Protein AF-A0AAD3YQQ9-F1 (afdb_monomer)

Organism: Klebsiella oxytoca (NCBI:txid571)

Sequence (124 aa):
MRKALACFALLFLIAGCDESSKTIITDGADTAIKMFKSEMNEGDHPPFIYKNLAFKPDHQNSSEVLSGWVCGEGSMVRDTKTYDFKFRGHVIKTNGVSYVGDLAALLSDTEMAEYDILYNKYCK

Solvent-accessible surface area (backbone atoms only — not comparable to full-atom values): 7528 Å² total; per-residue (Å²): 142,81,82,85,78,81,82,82,73,84,84,76,78,74,90,66,81,70,76,77,70,77,61,69,55,84,59,50,53,64,51,43,49,51,52,49,53,54,59,74,61,65,69,98,67,69,70,73,49,79,38,76,72,42,63,44,71,44,94,74,39,52,57,62,27,44,30,29,34,36,24,34,34,30,33,33,64,55,97,94,43,78,45,51,28,37,36,35,27,37,31,42,36,46,96,89,45,79,49,74,41,82,69,46,78,29,52,56,93,36,69,64,46,71,66,35,65,65,48,60,73,72,58,105

Radius of gyration: 23.38 Å; Cα contacts (8 Å, |Δi|>4): 203; chains: 1; bounding box: 55×41×81 Å

Foldseek 3Di:
DDDDDPPPPPPDPDPPPVVLPQQFDPPLWVVQVVLLLVVVPPDPFAHWDFDPWTWDADPVDDRAKRWTKTWGKTWGDDPNDIFIWTWIWIFIDHSPDGDIPPTDTHGCPDPCVVPVPCCVVGVD

pLDDT: mean 85.39, std 19.5, range [37.72, 98.56]

Nearest PDB structures (foldseek):
  7xho-assembly1_P  TM=4.038E-01  e=3.277E-01  Homo sapiens
  7qoo-assembly1_P  TM=3.898E-01  e=2.342E-01  Homo sapiens
  6st2-assembly1_D  TM=4.946E-01  e=1.757E+00  synthetic construct
  6yr8-assembly1_B  TM=4.405E-01  e=3.253E+00  Homo sapiens
  7ny8-assembly2_D  TM=4.346E-01  e=6.370E+00  synthetic construct

Structure (mmCIF, N/CA/C/O backbone):
data_AF-A0AAD3YQQ9-F1
#
_entry.id   AF-A0AAD3YQQ9-F1
#
loop_
_atom_site.group_PDB
_atom_site.id
_atom_site.type_symbol
_atom_site.label_atom_id
_atom_site.label_alt_id
_atom_site.label_comp_id
_atom_site.label_asy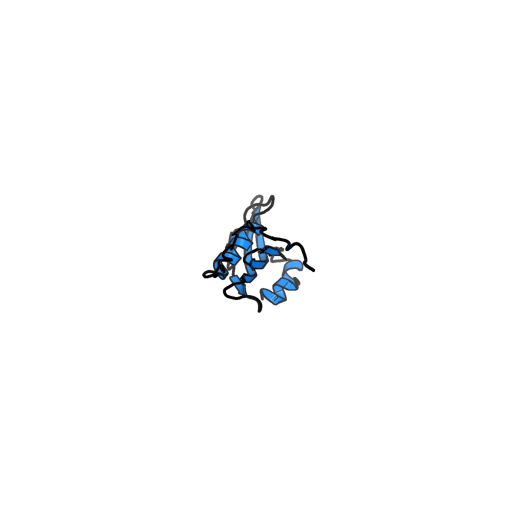m_id
_atom_site.label_entity_id
_atom_site.label_seq_id
_atom_site.pdbx_PDB_ins_code
_atom_site.Cartn_x
_atom_site.Cartn_y
_atom_site.Cartn_z
_atom_site.occupancy
_atom_site.B_iso_or_equiv
_atom_site.auth_seq_id
_atom_site.auth_comp_id
_atom_site.auth_asym_id
_atom_site.auth_atom_id
_atom_site.pdbx_PDB_model_num
ATOM 1 N N . MET A 1 1 ? 34.100 33.316 -59.239 1.00 37.72 1 MET A N 1
ATOM 2 C CA . MET A 1 1 ? 35.015 32.385 -58.527 1.00 37.72 1 MET A CA 1
ATOM 3 C C . MET A 1 1 ? 35.615 33.163 -57.359 1.00 37.72 1 MET A C 1
ATOM 5 O O . MET A 1 1 ? 36.037 34.270 -57.625 1.00 37.72 1 MET A O 1
ATOM 9 N N . ARG A 1 2 ? 35.653 32.782 -56.080 1.00 37.88 2 ARG A N 1
ATOM 10 C CA . ARG A 1 2 ? 35.318 31.582 -55.296 1.00 37.88 2 ARG A CA 1
ATOM 11 C C . ARG A 1 2 ? 34.786 32.063 -53.930 1.00 37.88 2 ARG A C 1
ATOM 13 O O . ARG A 1 2 ? 35.116 33.152 -53.479 1.00 37.88 2 ARG A O 1
ATOM 20 N N . LYS A 1 3 ? 33.940 31.229 -53.331 1.00 39.34 3 LYS A N 1
ATOM 21 C CA . LYS A 1 3 ? 33.229 31.403 -52.061 1.00 39.34 3 LYS A CA 1
ATOM 22 C C . LYS A 1 3 ? 34.214 31.540 -50.888 1.00 39.34 3 LYS A C 1
ATOM 24 O O . LYS A 1 3 ? 35.136 30.734 -50.792 1.00 39.34 3 LYS A O 1
ATOM 29 N N . ALA A 1 4 ? 33.992 32.507 -49.998 1.00 48.34 4 ALA A N 1
ATOM 30 C CA . ALA A 1 4 ? 34.611 32.514 -48.676 1.00 48.34 4 ALA A CA 1
ATOM 31 C C . ALA A 1 4 ? 33.996 31.364 -47.864 1.00 48.34 4 ALA A C 1
ATOM 33 O O . ALA A 1 4 ? 32.786 31.336 -47.634 1.00 48.34 4 ALA A O 1
ATOM 34 N N . LEU A 1 5 ? 34.818 30.370 -47.525 1.00 48.19 5 LEU A N 1
ATOM 35 C CA . LEU A 1 5 ? 34.433 29.261 -46.664 1.00 48.19 5 LEU A CA 1
ATOM 36 C C . LEU A 1 5 ? 34.132 29.793 -45.261 1.00 48.19 5 LEU A C 1
ATOM 38 O O . LEU A 1 5 ? 34.996 30.371 -44.604 1.00 48.19 5 LEU A O 1
ATOM 42 N N . ALA A 1 6 ? 32.911 29.538 -44.802 1.00 46.09 6 ALA A N 1
ATOM 43 C CA . ALA A 1 6 ? 32.557 29.562 -43.398 1.00 46.09 6 ALA A CA 1
ATOM 44 C C . ALA A 1 6 ? 33.348 28.459 -42.674 1.00 46.09 6 ALA A C 1
ATOM 46 O O . ALA A 1 6 ? 33.041 27.277 -42.816 1.00 46.09 6 ALA A O 1
ATOM 47 N N . CYS A 1 7 ? 34.362 28.840 -41.897 1.00 41.91 7 CYS A N 1
ATOM 48 C CA . CYS A 1 7 ? 34.913 27.973 -40.858 1.00 41.91 7 CYS A CA 1
ATOM 49 C C . CYS A 1 7 ? 33.977 28.038 -39.650 1.00 41.91 7 CYS A C 1
ATOM 51 O O . CYS A 1 7 ? 34.162 28.813 -38.715 1.00 41.91 7 CYS A O 1
ATOM 53 N N . PHE A 1 8 ? 32.928 27.222 -39.726 1.00 47.88 8 PHE A N 1
ATOM 54 C CA . PHE A 1 8 ? 32.142 26.783 -38.586 1.00 47.88 8 PHE A CA 1
ATOM 55 C C . PHE A 1 8 ? 33.056 25.912 -37.713 1.00 47.88 8 PHE A C 1
ATOM 57 O O . PHE A 1 8 ? 33.286 24.744 -38.011 1.00 47.88 8 PHE A O 1
ATOM 64 N N . ALA A 1 9 ? 33.614 26.487 -36.654 1.00 47.25 9 ALA A N 1
ATOM 65 C CA . ALA A 1 9 ? 34.257 25.734 -35.583 1.00 47.25 9 ALA A CA 1
ATOM 66 C C . ALA A 1 9 ? 33.624 26.162 -34.258 1.00 47.25 9 ALA A C 1
ATOM 68 O O . ALA A 1 9 ? 34.255 26.779 -33.406 1.00 47.25 9 ALA A O 1
ATOM 69 N N . LEU A 1 10 ? 32.336 25.840 -34.113 1.00 45.12 10 LEU A N 1
ATOM 70 C CA . LEU A 1 10 ? 31.640 25.832 -32.830 1.00 45.12 10 LEU A CA 1
ATOM 71 C C . LEU A 1 10 ? 32.070 24.567 -32.064 1.00 45.12 10 LEU A C 1
ATOM 73 O O . LEU A 1 10 ? 31.303 23.629 -31.868 1.00 45.12 10 LEU A O 1
ATOM 77 N N . LEU A 1 11 ? 33.348 24.509 -31.696 1.00 54.44 11 LEU A N 1
ATOM 78 C CA . LEU A 1 11 ? 33.849 23.577 -30.695 1.00 54.44 11 LEU A CA 1
ATOM 79 C C . LEU A 1 11 ? 33.505 24.181 -29.340 1.00 54.44 11 LEU A C 1
ATOM 81 O O . LEU A 1 11 ? 34.179 25.106 -28.921 1.00 54.44 11 LEU A O 1
ATOM 85 N N . PHE A 1 12 ? 32.397 23.732 -28.755 1.00 47.97 12 PHE A N 1
ATOM 86 C CA . PHE A 1 12 ? 32.154 23.508 -27.320 1.00 47.97 12 PHE A CA 1
ATOM 87 C C . PHE A 1 12 ? 30.656 23.223 -27.128 1.00 47.97 12 PHE A C 1
ATOM 89 O O . PHE A 1 12 ? 29.955 23.875 -26.359 1.00 47.97 12 PHE A O 1
ATOM 96 N N . LEU A 1 13 ? 30.145 22.213 -27.839 1.00 44.88 13 LEU A N 1
ATOM 97 C CA . LEU A 1 13 ? 28.983 21.484 -27.347 1.00 44.88 13 LEU A CA 1
ATOM 98 C C . LEU A 1 13 ? 29.515 20.509 -26.299 1.00 44.88 13 LEU A C 1
ATOM 100 O O . LEU A 1 13 ? 30.030 19.448 -26.634 1.00 44.88 13 LEU A O 1
ATOM 104 N N . ILE A 1 14 ? 29.505 20.977 -25.048 1.00 51.59 14 ILE A N 1
ATOM 105 C CA . ILE A 1 14 ? 29.117 20.203 -23.865 1.00 51.59 14 ILE A CA 1
ATOM 106 C C . ILE A 1 14 ? 29.192 18.690 -24.088 1.00 51.59 14 ILE A C 1
ATOM 108 O O . ILE A 1 14 ?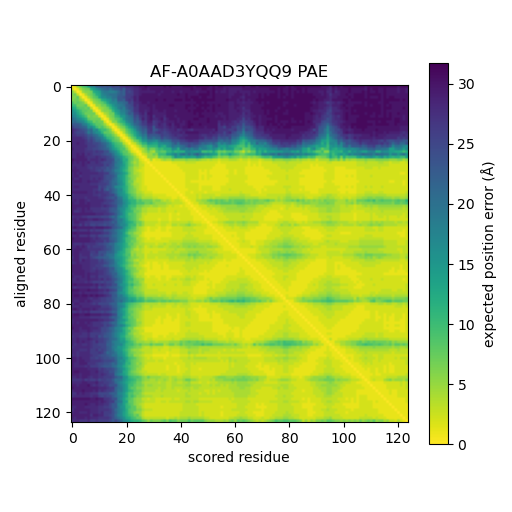 28.223 18.045 -24.481 1.00 51.59 14 ILE A O 1
ATOM 112 N N . ALA A 1 15 ? 30.363 18.132 -23.781 1.00 47.72 15 ALA A N 1
ATOM 113 C CA . ALA A 1 15 ? 30.483 16.747 -23.364 1.00 47.72 15 ALA A CA 1
ATOM 114 C C . ALA A 1 15 ? 29.739 16.601 -22.027 1.00 47.72 15 ALA A C 1
ATOM 116 O O . ALA A 1 15 ? 30.325 16.620 -20.952 1.00 47.72 15 ALA A O 1
ATOM 117 N N . GLY A 1 16 ? 28.419 16.539 -22.125 1.00 38.81 16 GLY A N 1
ATOM 118 C CA . GLY A 1 16 ? 27.538 15.921 -21.158 1.00 38.81 16 GLY A CA 1
ATOM 119 C C . GLY A 1 16 ? 26.891 14.749 -21.873 1.00 38.81 16 GLY A C 1
ATOM 120 O O . GLY A 1 16 ? 25.697 14.782 -22.150 1.00 38.81 16 GLY A O 1
ATOM 121 N N . CYS A 1 17 ? 27.689 13.737 -22.232 1.00 40.00 17 CYS A N 1
ATOM 122 C CA . CYS A 1 17 ? 27.153 12.382 -22.257 1.00 40.00 17 CYS A CA 1
ATOM 123 C C . CYS A 1 17 ? 26.774 12.100 -20.808 1.00 40.00 17 CYS A C 1
ATOM 125 O O . CYS A 1 17 ? 27.592 11.612 -20.034 1.00 40.00 17 CYS A O 1
ATOM 127 N N . ASP A 1 18 ? 25.574 12.524 -20.427 1.00 41.47 18 ASP A N 1
ATOM 128 C CA . ASP A 1 18 ? 24.928 11.994 -19.250 1.00 41.47 18 ASP A CA 1
ATOM 129 C C . ASP A 1 18 ? 24.744 10.519 -19.591 1.00 41.47 18 ASP A C 1
ATOM 131 O O . ASP A 1 18 ? 23.941 10.153 -20.457 1.00 41.47 18 ASP A O 1
ATOM 135 N N . GLU A 1 19 ? 25.617 9.675 -19.044 1.00 43.31 19 GLU A N 1
ATOM 136 C CA . GLU A 1 19 ? 25.359 8.252 -19.021 1.00 43.31 19 GLU A CA 1
ATOM 137 C C . GLU A 1 19 ? 24.038 8.118 -18.277 1.00 43.31 19 GLU A C 1
ATOM 139 O O . GLU A 1 19 ? 23.992 8.170 -17.048 1.00 43.31 19 GLU A O 1
ATOM 144 N N . SER A 1 20 ? 22.944 7.995 -19.033 1.00 47.75 20 SER A N 1
ATOM 145 C CA . SER A 1 20 ? 21.662 7.546 -18.523 1.00 47.75 20 SER A CA 1
ATOM 146 C C . SER A 1 20 ? 21.888 6.124 -18.028 1.00 47.75 20 SER A C 1
ATOM 148 O O . SER A 1 20 ? 21.619 5.147 -18.734 1.00 47.75 20 SER A O 1
ATOM 150 N N . SER A 1 21 ? 22.487 6.007 -16.846 1.00 52.00 21 SER A N 1
ATOM 151 C CA . SER A 1 21 ? 22.644 4.751 -16.154 1.00 52.00 21 SER A CA 1
ATOM 152 C C . SER A 1 21 ? 21.225 4.240 -15.978 1.00 52.00 21 SER A C 1
ATOM 154 O O . SER A 1 21 ? 20.385 4.833 -15.297 1.00 52.00 21 SER A O 1
ATOM 156 N N . LYS A 1 22 ? 20.895 3.202 -16.746 1.00 54.19 22 LYS A N 1
ATOM 157 C CA . LYS A 1 22 ? 19.615 2.525 -16.619 1.00 54.19 22 LYS A CA 1
ATOM 158 C C . LYS A 1 22 ? 19.586 1.992 -15.199 1.00 54.19 22 LYS A C 1
ATOM 160 O O . LYS A 1 22 ? 20.328 1.065 -14.878 1.00 54.19 22 LYS A O 1
ATOM 165 N N . THR A 1 23 ? 18.802 2.630 -14.336 1.00 59.56 23 THR A N 1
ATOM 166 C CA . THR A 1 23 ? 18.679 2.185 -12.955 1.00 59.56 23 THR A CA 1
ATOM 167 C C . THR A 1 23 ? 17.913 0.874 -12.997 1.00 59.56 23 THR A C 1
ATOM 169 O O . THR A 1 23 ? 16.717 0.853 -13.274 1.00 59.56 23 THR A O 1
ATOM 172 N N . ILE A 1 24 ? 18.622 -0.233 -12.787 1.00 65.44 24 ILE A N 1
ATOM 173 C CA . ILE A 1 24 ? 18.001 -1.548 -12.658 1.00 65.44 24 ILE A CA 1
ATOM 174 C C . ILE A 1 24 ? 17.342 -1.599 -11.280 1.00 65.44 24 ILE A C 1
ATOM 176 O O . ILE A 1 24 ? 18.010 -1.434 -10.259 1.00 65.44 24 ILE A O 1
ATOM 180 N N . ILE A 1 25 ? 16.032 -1.827 -11.245 1.00 72.19 25 ILE A N 1
ATOM 181 C CA . ILE A 1 25 ? 15.272 -1.940 -10.000 1.00 72.19 25 ILE A CA 1
ATOM 182 C C . ILE A 1 25 ? 15.325 -3.399 -9.543 1.00 72.19 25 ILE A C 1
ATOM 184 O O . ILE A 1 25 ? 14.541 -4.233 -9.989 1.00 72.19 25 ILE A O 1
ATOM 188 N N . THR A 1 26 ? 16.281 -3.720 -8.672 1.00 67.25 26 THR A N 1
ATOM 189 C CA . THR A 1 26 ? 16.494 -5.091 -8.179 1.00 67.25 26 THR A CA 1
ATOM 190 C C . THR A 1 26 ? 15.496 -5.500 -7.091 1.00 67.25 26 THR A C 1
ATOM 192 O O . THR A 1 26 ? 15.071 -6.650 -7.077 1.00 67.25 26 THR A O 1
ATOM 195 N N . ASP A 1 27 ? 15.036 -4.551 -6.262 1.00 81.81 27 ASP A N 1
ATOM 196 C CA . ASP A 1 27 ? 14.114 -4.792 -5.136 1.00 81.81 27 ASP A CA 1
ATOM 197 C C . ASP A 1 27 ? 12.798 -4.015 -5.309 1.00 81.81 27 ASP A C 1
ATOM 199 O O . ASP A 1 27 ? 12.445 -3.130 -4.519 1.00 81.81 27 ASP A O 1
ATOM 203 N N . GLY A 1 28 ? 12.078 -4.304 -6.399 1.00 89.00 28 GLY A N 1
ATOM 204 C CA . GLY A 1 28 ? 10.890 -3.545 -6.808 1.00 89.00 28 GLY A CA 1
ATOM 205 C C . GLY A 1 28 ? 9.787 -3.490 -5.748 1.00 89.00 28 GLY A C 1
ATOM 206 O O . GLY A 1 28 ? 9.297 -2.408 -5.434 1.00 89.00 28 GLY A O 1
ATOM 207 N N . ALA A 1 29 ? 9.446 -4.628 -5.136 1.00 94.50 29 ALA A N 1
ATOM 208 C CA . ALA A 1 29 ? 8.394 -4.697 -4.120 1.00 94.50 29 ALA A CA 1
ATOM 209 C C . ALA A 1 29 ? 8.725 -3.870 -2.865 1.00 94.50 29 ALA A C 1
ATOM 211 O O . ALA A 1 29 ? 7.913 -3.052 -2.431 1.00 94.50 29 ALA A O 1
ATOM 212 N N . ASP A 1 30 ? 9.934 -4.022 -2.321 1.00 96.50 30 ASP A N 1
ATOM 213 C CA . ASP A 1 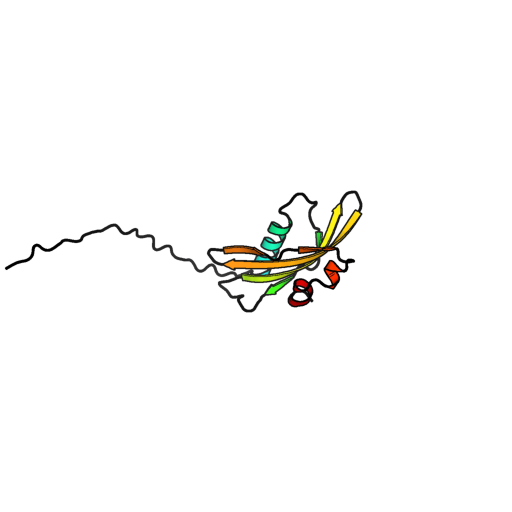30 ? 10.385 -3.265 -1.149 1.00 96.50 30 ASP A CA 1
ATOM 214 C C . ASP A 1 30 ? 10.478 -1.769 -1.442 1.00 96.50 30 ASP A C 1
ATOM 216 O O . ASP A 1 30 ? 10.103 -0.943 -0.608 1.00 96.50 30 ASP A O 1
ATOM 220 N N . THR A 1 31 ? 10.950 -1.409 -2.638 1.00 95.81 31 THR A N 1
ATOM 221 C CA . THR A 1 31 ? 10.994 -0.016 -3.090 1.00 95.81 31 THR A CA 1
ATOM 222 C C . THR A 1 31 ? 9.587 0.570 -3.176 1.00 95.81 31 THR A C 1
ATOM 224 O O . THR A 1 31 ? 9.355 1.656 -2.644 1.00 95.81 31 THR A O 1
ATOM 227 N N . ALA A 1 32 ? 8.634 -0.158 -3.765 1.00 97.62 32 ALA A N 1
ATOM 228 C CA . ALA A 1 32 ? 7.253 0.296 -3.878 1.00 97.62 32 ALA A CA 1
ATOM 229 C C . ALA A 1 32 ? 6.607 0.493 -2.505 1.00 97.62 32 ALA A C 1
ATOM 231 O O . ALA A 1 32 ? 6.019 1.538 -2.240 1.00 97.62 32 ALA A O 1
ATOM 232 N N . ILE A 1 33 ? 6.770 -0.476 -1.601 1.00 98.06 33 ILE A N 1
ATOM 233 C CA . ILE A 1 33 ? 6.221 -0.402 -0.244 1.00 98.06 33 ILE A CA 1
ATOM 234 C C . ILE A 1 33 ? 6.850 0.756 0.543 1.00 98.06 33 ILE A C 1
ATOM 236 O O . ILE A 1 33 ? 6.144 1.439 1.283 1.00 98.06 33 ILE A O 1
ATOM 240 N N . LYS A 1 34 ? 8.156 1.015 0.392 1.00 97.44 34 LYS A N 1
ATOM 241 C CA . LYS A 1 34 ? 8.820 2.168 1.027 1.00 97.44 34 LYS A CA 1
ATOM 242 C C . LYS A 1 34 ? 8.274 3.495 0.507 1.00 97.44 34 LYS A C 1
ATOM 244 O O . LYS A 1 34 ? 7.967 4.361 1.319 1.00 97.44 34 LYS A O 1
ATOM 249 N N . MET A 1 35 ? 8.120 3.636 -0.811 1.00 97.75 35 MET A N 1
ATOM 250 C CA . MET A 1 35 ? 7.532 4.835 -1.419 1.00 97.75 35 MET A CA 1
ATOM 251 C C . MET A 1 35 ? 6.101 5.055 -0.929 1.00 97.75 35 MET A C 1
ATOM 253 O O . MET A 1 35 ? 5.785 6.130 -0.436 1.00 97.75 35 MET A O 1
ATOM 257 N N . PHE A 1 36 ? 5.276 4.008 -0.967 1.00 98.31 36 PHE A N 1
ATOM 258 C CA . PHE A 1 36 ? 3.905 4.039 -0.466 1.00 98.31 36 PHE A CA 1
ATOM 259 C C . PHE A 1 36 ? 3.827 4.505 0.995 1.00 98.31 36 PHE A C 1
ATOM 261 O O . PHE A 1 36 ? 3.054 5.400 1.318 1.00 98.31 36 PHE A O 1
ATOM 268 N N . LYS A 1 37 ? 4.645 3.928 1.885 1.00 97.50 37 LYS A N 1
ATOM 269 C CA . LYS A 1 37 ? 4.672 4.316 3.304 1.00 97.50 37 LYS A CA 1
ATOM 270 C C . LYS A 1 37 ? 5.147 5.751 3.511 1.00 97.50 37 LYS A C 1
ATOM 272 O O . LYS A 1 37 ? 4.688 6.381 4.454 1.00 97.50 37 LYS A O 1
ATOM 277 N N . SER A 1 38 ? 6.086 6.225 2.690 1.00 96.88 38 SER A N 1
ATOM 278 C CA . SER A 1 38 ? 6.555 7.611 2.740 1.00 96.88 38 SER A CA 1
ATOM 279 C C . SER A 1 38 ? 5.400 8.560 2.451 1.00 96.88 38 SER A C 1
ATOM 281 O O . SER A 1 38 ? 5.100 9.389 3.299 1.00 96.88 38 SER A O 1
ATOM 283 N N . GLU A 1 39 ? 4.706 8.358 1.327 1.00 96.88 39 GLU A N 1
ATOM 284 C CA . GLU A 1 39 ? 3.577 9.198 0.911 1.00 96.88 39 GLU A CA 1
ATOM 285 C C . GLU A 1 39 ? 2.419 9.138 1.920 1.00 96.88 39 GLU A C 1
ATOM 287 O O . GLU A 1 39 ? 1.882 10.157 2.328 1.00 96.88 39 GLU A O 1
ATOM 292 N N . MET A 1 40 ? 2.071 7.941 2.406 1.00 95.44 40 MET A N 1
ATOM 293 C CA . MET A 1 40 ? 1.031 7.759 3.430 1.00 95.44 40 MET A CA 1
ATOM 294 C C . MET A 1 40 ? 1.344 8.426 4.770 1.00 95.44 40 MET A C 1
ATOM 296 O O . MET A 1 40 ? 0.450 8.515 5.601 1.00 95.44 40 MET A O 1
ATOM 300 N N . ASN A 1 41 ? 2.599 8.793 5.028 1.00 92.69 41 ASN A N 1
ATOM 301 C CA . ASN A 1 41 ? 2.994 9.512 6.235 1.00 92.69 41 ASN A CA 1
ATOM 302 C C . ASN A 1 41 ? 3.092 11.027 5.993 1.00 92.69 41 ASN A C 1
ATOM 304 O O . ASN A 1 41 ? 3.424 11.765 6.922 1.00 92.69 41 ASN A O 1
ATOM 308 N N . GLU A 1 42 ? 2.832 11.497 4.771 1.00 91.00 42 GLU A N 1
ATOM 309 C CA . GLU A 1 42 ? 2.713 12.918 4.480 1.00 91.00 42 GLU A CA 1
ATOM 310 C C . GLU A 1 42 ? 1.350 13.419 4.969 1.00 91.00 42 GLU A C 1
ATOM 312 O O . GLU A 1 42 ? 0.299 13.100 4.416 1.00 91.00 42 GLU A O 1
ATOM 317 N N . GLY A 1 43 ? 1.353 14.212 6.039 1.00 86.00 43 GLY A N 1
ATOM 318 C CA . GLY A 1 43 ? 0.140 14.814 6.581 1.00 86.00 43 GLY A CA 1
ATOM 319 C C . GLY A 1 43 ? 0.164 14.964 8.096 1.00 86.00 43 GLY A C 1
ATOM 320 O O . GLY A 1 43 ? 1.084 14.519 8.778 1.00 86.00 43 GLY A O 1
ATOM 321 N N . ASP A 1 44 ? -0.876 15.607 8.624 1.00 89.38 44 ASP A N 1
ATOM 322 C CA . ASP A 1 44 ? -1.087 15.760 10.066 1.00 89.38 44 ASP A CA 1
ATOM 323 C C . ASP A 1 44 ? -2.035 14.668 10.581 1.00 89.38 44 ASP A C 1
ATOM 325 O O . ASP A 1 44 ? -3.224 14.883 10.836 1.00 89.38 44 ASP A O 1
ATOM 329 N N . HIS A 1 45 ? -1.514 13.446 10.659 1.00 91.00 45 HIS A N 1
ATOM 330 C CA . HIS A 1 45 ? -2.196 12.315 11.276 1.00 91.00 45 HIS A CA 1
ATOM 331 C C . HIS A 1 45 ? -1.201 11.441 12.061 1.00 91.00 45 HIS A C 1
ATOM 333 O O . HIS A 1 45 ? -0.007 11.421 11.757 1.00 91.00 45 HIS A O 1
ATOM 339 N N . PRO A 1 46 ? -1.663 10.684 13.074 1.00 94.25 46 PRO A N 1
ATOM 340 C CA . PRO A 1 46 ? -0.833 9.672 13.720 1.00 94.25 46 PRO A CA 1
ATOM 341 C C . PRO A 1 46 ? -0.314 8.626 12.718 1.00 94.25 46 PRO A C 1
ATOM 343 O O . PRO A 1 46 ? -0.984 8.343 11.722 1.00 94.25 46 PRO A O 1
ATOM 346 N N . PRO A 1 47 ? 0.846 8.001 12.976 1.00 94.06 47 PRO A N 1
ATOM 347 C CA . PRO A 1 47 ? 1.412 7.016 12.064 1.00 94.06 47 PRO A CA 1
ATOM 348 C C . PRO A 1 47 ? 0.534 5.763 11.955 1.00 94.06 47 PRO A C 1
ATOM 350 O O . PRO A 1 47 ? -0.052 5.296 12.938 1.00 94.06 47 PRO A O 1
ATOM 353 N N . PHE A 1 48 ? 0.506 5.175 10.760 1.00 96.69 48 PHE A N 1
ATOM 354 C CA . PHE A 1 48 ? -0.150 3.894 10.520 1.00 96.69 48 PHE A CA 1
ATOM 355 C C . PHE A 1 48 ? 0.726 2.713 10.958 1.00 96.69 48 PHE A C 1
ATOM 357 O O . PHE A 1 48 ? 1.935 2.666 10.724 1.00 96.69 48 PHE A O 1
ATOM 364 N N . ILE A 1 49 ? 0.083 1.702 11.536 1.00 97.00 49 ILE A N 1
ATOM 365 C CA . ILE A 1 49 ? 0.647 0.385 11.823 1.00 97.00 49 ILE A CA 1
ATOM 366 C C . ILE A 1 49 ? 0.185 -0.555 10.712 1.00 97.00 49 ILE A C 1
ATOM 368 O O . ILE A 1 49 ? -0.935 -1.066 10.733 1.00 97.00 49 ILE A O 1
ATOM 372 N N . TYR A 1 50 ? 1.044 -0.758 9.720 1.00 96.88 50 TYR A N 1
ATOM 373 C CA . TYR A 1 50 ? 0.739 -1.561 8.537 1.00 96.88 50 TYR A CA 1
ATOM 374 C C . TYR A 1 50 ? 0.737 -3.070 8.821 1.00 96.88 50 TYR A C 1
ATOM 376 O O . TYR A 1 50 ? 1.598 -3.580 9.538 1.00 96.88 50 TYR A O 1
ATOM 384 N N . LYS A 1 51 ? -0.189 -3.791 8.185 1.00 94.56 51 LYS A N 1
ATOM 385 C CA . LYS A 1 51 ? -0.341 -5.250 8.203 1.00 94.56 51 LYS A CA 1
ATOM 386 C C . LYS A 1 51 ? -0.492 -5.750 6.764 1.00 94.56 51 LYS A C 1
ATOM 388 O O . LYS A 1 51 ? -1.284 -5.214 5.996 1.00 94.56 51 LYS A O 1
ATOM 393 N N . ASN A 1 52 ? 0.257 -6.787 6.396 1.00 92.69 52 ASN A N 1
ATOM 394 C CA . ASN A 1 52 ? 0.113 -7.469 5.103 1.00 92.69 52 ASN A CA 1
ATOM 395 C C . ASN A 1 52 ? 0.199 -6.547 3.866 1.00 92.69 52 ASN A C 1
ATOM 397 O O . ASN A 1 52 ? -0.495 -6.785 2.880 1.00 92.69 52 ASN A O 1
ATOM 401 N N . LEU A 1 53 ? 1.030 -5.493 3.897 1.00 96.69 53 LEU A N 1
ATOM 402 C CA . LEU A 1 53 ? 1.284 -4.709 2.685 1.00 96.69 53 LEU A CA 1
ATOM 403 C C . LEU A 1 53 ? 1.997 -5.575 1.645 1.00 96.69 53 LEU A C 1
ATOM 405 O O . LEU A 1 53 ? 3.052 -6.144 1.924 1.00 96.69 53 LEU A O 1
ATOM 409 N N . ALA A 1 54 ? 1.439 -5.622 0.444 1.00 97.25 54 ALA A N 1
ATOM 410 C CA . ALA A 1 54 ? 1.964 -6.355 -0.690 1.00 97.25 54 ALA A CA 1
ATOM 411 C C . ALA A 1 54 ? 2.001 -5.452 -1.922 1.00 97.25 54 ALA A C 1
ATOM 413 O O . ALA A 1 54 ? 1.074 -4.682 -2.174 1.00 97.25 54 ALA A O 1
ATOM 414 N N . PHE A 1 55 ? 3.070 -5.577 -2.703 1.00 97.88 55 PHE A N 1
ATOM 415 C CA . PHE A 1 55 ? 3.162 -4.964 -4.019 1.00 97.88 55 PHE A CA 1
ATOM 416 C C . PHE A 1 55 ? 2.612 -5.920 -5.080 1.00 97.88 55 PHE A C 1
ATOM 418 O O . PHE A 1 55 ? 3.021 -7.079 -5.161 1.00 97.88 55 PHE A O 1
ATOM 425 N N . LYS A 1 56 ? 1.692 -5.420 -5.899 1.00 97.06 56 LYS A N 1
ATOM 426 C CA . LYS A 1 56 ? 1.060 -6.117 -7.013 1.00 97.06 56 LYS A CA 1
ATOM 427 C C . LYS A 1 56 ? 1.454 -5.406 -8.315 1.00 97.06 56 LYS A C 1
ATOM 429 O O . LYS A 1 56 ? 0.877 -4.358 -8.618 1.00 97.06 56 LYS A O 1
ATOM 434 N N . PRO A 1 57 ? 2.452 -5.920 -9.056 1.00 96.31 57 PRO A N 1
ATOM 435 C CA . PRO A 1 57 ? 2.934 -5.273 -10.271 1.00 96.31 57 PRO A CA 1
ATOM 436 C C . PRO A 1 57 ? 1.843 -5.242 -11.345 1.00 96.31 57 PRO A C 1
ATOM 438 O O . PRO A 1 57 ? 1.078 -6.197 -11.489 1.00 96.31 57 PRO A O 1
ATOM 441 N N . ASP A 1 58 ? 1.788 -4.156 -12.112 1.00 95.12 58 ASP A N 1
ATOM 442 C CA . ASP A 1 58 ? 0.965 -4.090 -13.319 1.00 95.12 58 ASP A CA 1
ATOM 443 C C . ASP A 1 58 ? 1.759 -4.533 -14.565 1.00 95.12 58 ASP A C 1
ATOM 445 O O . ASP A 1 58 ? 2.925 -4.923 -14.489 1.00 95.12 58 ASP A O 1
ATOM 449 N N . HIS A 1 59 ? 1.121 -4.492 -15.738 1.00 93.56 59 HIS A N 1
ATOM 450 C CA . HIS A 1 59 ? 1.737 -4.917 -17.000 1.00 93.56 59 HIS A CA 1
ATOM 451 C C . HIS A 1 59 ? 2.934 -4.064 -17.448 1.00 93.56 59 HIS A C 1
ATOM 453 O O . HIS A 1 59 ? 3.695 -4.509 -18.303 1.00 93.56 59 HIS A O 1
ATOM 459 N N . GLN A 1 60 ? 3.083 -2.843 -16.929 1.00 92.00 60 GLN A N 1
ATOM 460 C CA . GLN A 1 60 ? 4.172 -1.931 -17.283 1.00 92.00 60 GLN A CA 1
ATOM 461 C C . GLN A 1 60 ? 5.405 -2.140 -16.392 1.00 92.00 60 GLN A C 1
ATOM 463 O O . GLN A 1 60 ? 6.476 -1.608 -16.691 1.00 92.00 60 GLN A O 1
ATOM 468 N N . ASN A 1 61 ? 5.278 -2.930 -15.321 1.00 93.25 61 ASN A N 1
ATOM 469 C CA . ASN A 1 61 ? 6.388 -3.267 -14.446 1.00 93.25 61 ASN A CA 1
ATOM 470 C C . ASN A 1 61 ? 7.482 -4.044 -15.196 1.00 93.25 61 ASN A C 1
ATOM 472 O O . ASN A 1 61 ? 7.224 -5.054 -15.851 1.00 93.25 61 ASN A O 1
ATOM 476 N N . SER A 1 62 ? 8.726 -3.603 -15.057 1.00 92.81 62 SER A N 1
ATOM 477 C CA . SER A 1 62 ? 9.900 -4.185 -15.706 1.00 92.81 62 SER A CA 1
ATOM 478 C C . SER A 1 62 ? 11.156 -3.956 -14.859 1.00 92.81 62 SER A C 1
ATOM 480 O O . SER A 1 62 ? 11.092 -3.421 -13.756 1.00 92.81 62 SER A O 1
ATOM 482 N N . SER A 1 63 ? 12.327 -4.337 -15.371 1.00 88.00 63 SER A N 1
ATOM 483 C CA . SER A 1 63 ? 13.607 -4.047 -14.712 1.00 88.00 63 SER A CA 1
ATOM 484 C C . SER A 1 63 ? 13.965 -2.555 -14.682 1.00 88.00 63 SER A C 1
ATOM 486 O O . SER A 1 63 ? 14.818 -2.164 -13.892 1.00 88.00 63 SER A O 1
ATOM 488 N N . GLU A 1 64 ? 13.355 -1.737 -15.546 1.00 89.44 64 GLU A N 1
ATOM 489 C CA . GLU A 1 64 ? 13.640 -0.296 -15.692 1.00 89.44 64 GLU A CA 1
ATOM 490 C C . GLU A 1 64 ? 12.495 0.592 -15.167 1.00 89.44 64 GLU A C 1
ATOM 492 O O . GLU A 1 64 ? 12.671 1.794 -14.970 1.00 89.44 64 GLU A O 1
ATOM 497 N N . VAL A 1 65 ? 11.313 0.007 -14.949 1.00 93.38 65 VAL A N 1
ATOM 498 C CA . VAL A 1 65 ? 10.099 0.704 -14.514 1.00 93.38 65 VAL A CA 1
ATOM 499 C C . VAL A 1 65 ? 9.454 -0.086 -13.389 1.00 93.38 65 VAL A C 1
ATOM 501 O O . VAL A 1 65 ? 9.047 -1.227 -13.587 1.00 93.38 65 VAL A O 1
ATOM 504 N N . LEU A 1 66 ? 9.303 0.540 -12.228 1.00 96.75 66 LEU A N 1
ATOM 505 C CA . LEU A 1 66 ? 8.487 0.012 -11.145 1.00 96.75 66 LEU A CA 1
ATOM 506 C C . LEU A 1 66 ? 7.092 0.611 -11.280 1.00 96.75 66 LEU A C 1
ATOM 508 O O . LEU A 1 66 ? 6.934 1.819 -11.127 1.00 96.75 66 LEU A O 1
ATOM 512 N N . SER A 1 67 ? 6.105 -0.224 -11.584 1.00 97.06 67 SER A N 1
ATOM 513 C CA . SER A 1 67 ? 4.714 0.204 -11.741 1.00 97.06 67 SER A CA 1
ATOM 514 C C . SER A 1 67 ? 3.777 -0.835 -11.145 1.00 97.06 67 SER A C 1
ATOM 5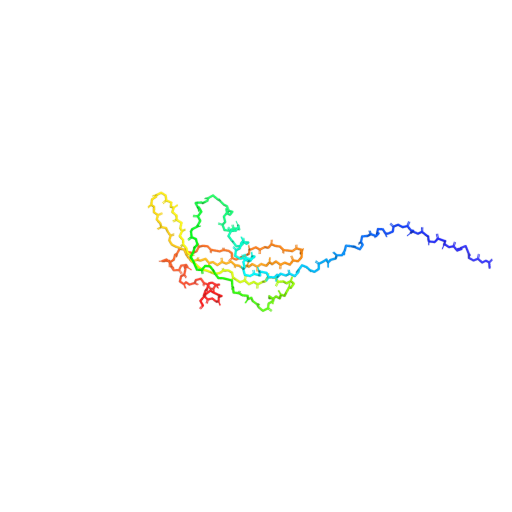16 O O . SER A 1 67 ? 3.864 -2.024 -11.455 1.00 97.06 67 SER A O 1
ATOM 518 N N . GLY A 1 68 ? 2.891 -0.423 -10.248 1.00 97.94 68 GLY A N 1
ATOM 519 C CA . GLY A 1 68 ? 1.926 -1.347 -9.663 1.00 97.94 68 GLY A CA 1
ATOM 520 C C . GLY A 1 68 ? 1.299 -0.838 -8.383 1.00 97.94 68 GLY A C 1
ATOM 521 O O . GLY A 1 68 ? 1.537 0.282 -7.946 1.00 97.94 68 GLY A O 1
ATOM 522 N N . TRP A 1 69 ? 0.474 -1.676 -7.774 1.00 98.44 69 TRP A N 1
ATOM 523 C CA . TRP A 1 69 ? -0.344 -1.304 -6.630 1.00 98.44 69 TRP A CA 1
ATOM 524 C C . TRP A 1 69 ? 0.261 -1.834 -5.341 1.00 98.44 69 TRP A C 1
ATOM 526 O O . TRP A 1 69 ? 0.525 -3.026 -5.219 1.00 98.44 69 TRP A O 1
ATOM 536 N N . VAL A 1 70 ? 0.454 -0.965 -4.357 1.00 98.56 70 VAL A N 1
ATOM 537 C CA . VAL A 1 70 ? 0.674 -1.397 -2.978 1.00 98.56 70 VAL A CA 1
ATOM 538 C C . VAL A 1 70 ? -0.686 -1.495 -2.311 1.00 98.56 70 VAL A C 1
ATOM 540 O O . VAL A 1 70 ? -1.433 -0.522 -2.272 1.00 98.56 70 VAL A O 1
ATOM 543 N N . CYS A 1 71 ? -1.002 -2.681 -1.810 1.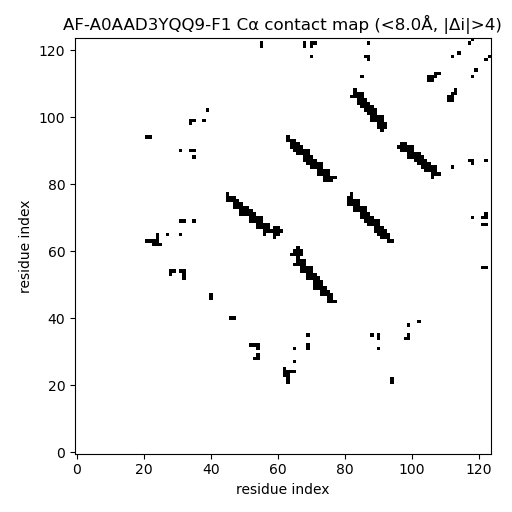00 97.88 71 CYS A N 1
ATOM 544 C CA . CYS A 1 71 ? -2.276 -3.020 -1.198 1.00 97.88 71 CYS A CA 1
ATOM 545 C C . CYS A 1 71 ? -2.039 -3.629 0.176 1.00 97.88 71 CYS A C 1
ATOM 547 O O . CYS A 1 71 ? -1.055 -4.336 0.371 1.00 97.88 71 CYS A O 1
ATOM 549 N N . GLY A 1 72 ? -2.962 -3.435 1.106 1.00 96.75 72 GLY A N 1
ATOM 550 C CA . GLY A 1 72 ? -2.955 -4.188 2.353 1.00 96.75 72 GLY A CA 1
ATOM 551 C C . GLY A 1 72 ? -3.882 -3.580 3.376 1.00 96.75 72 GLY A C 1
ATOM 552 O O . GLY A 1 72 ? -4.901 -2.981 3.030 1.00 96.75 72 GLY A O 1
ATOM 553 N N . GLU A 1 73 ? -3.525 -3.750 4.637 1.00 96.88 73 GLU A N 1
ATOM 554 C CA . GLU A 1 73 ? -4.343 -3.347 5.768 1.00 96.88 73 GLU A CA 1
ATOM 555 C C . GLU A 1 73 ? -3.474 -2.684 6.832 1.00 96.88 73 GLU A C 1
ATOM 557 O O . GLU A 1 73 ? -2.243 -2.636 6.750 1.00 96.88 73 GLU A O 1
ATOM 562 N N . GLY A 1 74 ? -4.108 -2.168 7.868 1.00 96.75 74 GLY A N 1
ATOM 563 C CA . GLY A 1 74 ? -3.429 -1.770 9.085 1.00 96.75 74 GLY A CA 1
ATOM 564 C C . GLY A 1 74 ? -4.324 -0.915 9.942 1.00 96.75 74 GLY A C 1
ATOM 565 O O . GLY A 1 74 ? -5.540 -0.937 9.792 1.00 96.75 74 GLY A O 1
ATOM 566 N N . SER A 1 75 ? -3.721 -0.192 10.870 1.00 97.56 75 SER A N 1
ATOM 567 C CA . SER A 1 75 ? -4.475 0.544 11.872 1.00 97.56 75 SER A CA 1
ATOM 568 C C . SER A 1 75 ? -3.819 1.863 12.240 1.00 97.56 75 SER A C 1
ATOM 570 O O . SER A 1 75 ? -2.605 2.004 12.136 1.00 97.56 75 SER A O 1
ATOM 572 N N . MET A 1 76 ? -4.605 2.804 12.744 1.00 96.69 76 MET A N 1
ATOM 573 C CA . MET A 1 76 ? -4.127 4.052 13.336 1.00 96.69 76 MET A CA 1
ATOM 574 C C . MET A 1 76 ? -4.718 4.199 14.735 1.00 96.69 76 MET A C 1
ATOM 576 O O . MET A 1 76 ? -5.904 3.934 14.937 1.00 96.69 76 MET A O 1
ATOM 580 N N . VAL A 1 77 ? -3.909 4.651 15.692 1.00 96.69 77 VAL A N 1
ATOM 581 C CA . VAL A 1 77 ? -4.380 4.969 17.045 1.00 96.69 77 VAL A CA 1
ATOM 582 C C . VAL A 1 77 ? -4.525 6.482 17.185 1.00 96.69 77 VAL A C 1
ATOM 584 O O . VAL A 1 77 ? -3.567 7.216 16.953 1.00 96.69 77 VAL A O 1
ATOM 587 N N . ARG 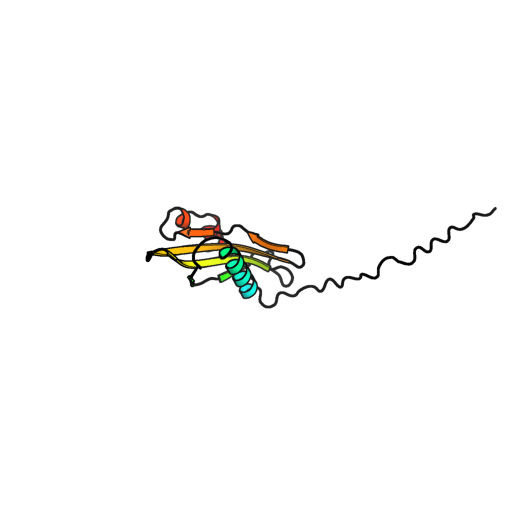A 1 78 ? -5.708 6.952 17.590 1.00 94.50 78 ARG A N 1
ATOM 588 C CA . ARG A 1 78 ? -5.986 8.365 17.887 1.00 94.50 78 ARG A CA 1
ATOM 589 C C . ARG A 1 78 ? -6.877 8.474 19.117 1.00 94.50 78 ARG A C 1
ATOM 591 O O . ARG A 1 78 ? -7.916 7.823 19.177 1.00 94.50 78 ARG A O 1
ATOM 598 N N . ASP A 1 79 ? -6.463 9.286 20.088 1.00 90.81 79 ASP A N 1
ATOM 599 C CA . ASP A 1 79 ? -7.229 9.587 21.306 1.00 90.81 79 ASP A CA 1
ATOM 600 C C . ASP A 1 79 ? -7.785 8.325 21.998 1.00 90.81 79 ASP A C 1
ATOM 602 O O . ASP A 1 79 ? -8.959 8.262 22.351 1.00 90.81 79 ASP A O 1
ATOM 606 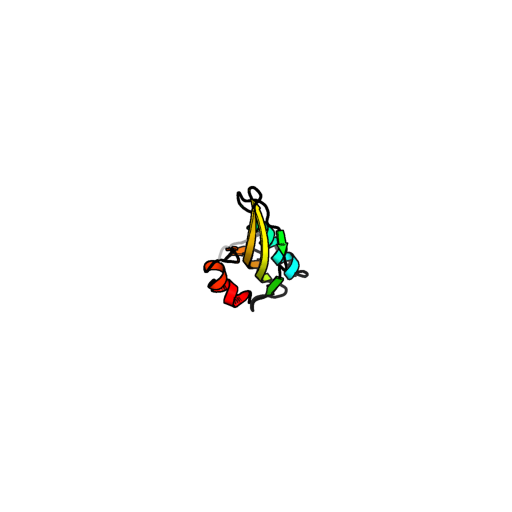N N . THR A 1 80 ? -6.943 7.292 22.158 1.00 93.25 80 THR A N 1
ATOM 607 C CA . THR A 1 80 ? -7.243 5.949 22.726 1.00 93.25 80 THR A CA 1
ATOM 608 C C . THR A 1 80 ? -8.074 4.993 21.863 1.00 93.25 80 THR A C 1
ATOM 610 O O . THR A 1 80 ? -8.246 3.833 22.237 1.00 93.25 80 THR A O 1
ATOM 613 N N . LYS A 1 81 ? -8.543 5.422 20.689 1.00 96.62 81 LYS A N 1
ATOM 614 C CA . LYS A 1 81 ? -9.271 4.564 19.746 1.00 96.62 81 LYS A CA 1
ATOM 615 C C . LYS A 1 81 ? -8.338 4.018 18.674 1.00 96.62 81 LYS A C 1
ATOM 617 O O . LYS A 1 81 ? -7.469 4.736 18.186 1.00 96.62 81 LYS A O 1
ATOM 622 N N . THR A 1 82 ? -8.548 2.759 18.304 1.00 97.06 82 THR A N 1
ATOM 623 C CA . THR A 1 82 ? -7.890 2.130 17.153 1.00 97.06 82 THR A CA 1
ATOM 624 C C . THR A 1 82 ? -8.874 2.095 15.996 1.00 97.06 82 THR A C 1
ATOM 626 O O . THR A 1 82 ? -10.012 1.671 16.176 1.00 97.06 82 THR A O 1
ATOM 629 N N . TYR A 1 83 ? -8.429 2.554 14.835 1.00 96.62 83 TYR A N 1
ATOM 630 C CA . TYR A 1 83 ? -9.182 2.530 13.589 1.00 96.62 83 TYR A CA 1
ATOM 631 C C . TYR A 1 83 ? -8.456 1.608 12.624 1.00 96.62 83 TYR A C 1
ATOM 633 O O . TYR A 1 83 ? -7.253 1.781 12.426 1.00 96.62 83 TYR A O 1
ATOM 641 N N . ASP A 1 84 ? -9.165 0.646 12.045 1.00 97.88 84 ASP A N 1
ATOM 642 C CA . ASP A 1 84 ? -8.615 -0.256 11.039 1.00 97.88 84 ASP A CA 1
ATOM 643 C C . ASP A 1 84 ? -8.883 0.285 9.634 1.00 97.88 84 ASP A C 1
ATOM 645 O O . ASP A 1 84 ? -9.949 0.836 9.346 1.00 97.88 84 ASP A O 1
ATOM 649 N N . PHE A 1 85 ? -7.907 0.106 8.751 1.00 97.56 85 PHE A N 1
ATOM 650 C CA . PHE A 1 85 ? -7.938 0.606 7.388 1.00 97.56 85 PHE A CA 1
ATOM 651 C C . PHE A 1 85 ? -7.545 -0.466 6.383 1.00 97.56 85 PHE A C 1
ATOM 653 O O . PHE A 1 85 ? -6.680 -1.308 6.640 1.00 97.56 85 PHE A O 1
ATOM 660 N N . LYS A 1 86 ? -8.127 -0.351 5.193 1.00 97.56 86 LYS A N 1
ATOM 661 C CA . LYS A 1 86 ? -7.648 -0.952 3.956 1.00 97.56 86 LYS A CA 1
ATOM 662 C C . LYS A 1 86 ? -6.870 0.089 3.170 1.00 97.56 86 LYS A C 1
ATOM 664 O O . LYS A 1 86 ? -7.343 1.203 2.955 1.00 97.56 86 LYS A O 1
ATOM 669 N N . PHE A 1 87 ? -5.683 -0.288 2.729 1.00 97.69 87 PHE A N 1
ATOM 670 C CA . PHE A 1 87 ? -4.761 0.593 2.035 1.00 97.69 87 PHE A CA 1
ATOM 671 C C . PHE A 1 87 ? -4.647 0.233 0.564 1.00 97.69 87 PHE A C 1
ATOM 673 O O . PHE A 1 87 ? -4.538 -0.947 0.217 1.00 97.69 87 PHE A O 1
ATOM 680 N N . ARG A 1 88 ? -4.593 1.259 -0.284 1.00 97.94 88 ARG A N 1
ATOM 681 C CA . ARG A 1 88 ? -4.154 1.135 -1.674 1.00 97.94 88 ARG A CA 1
ATOM 682 C C . ARG A 1 88 ? -3.374 2.364 -2.120 1.00 97.94 88 ARG A C 1
ATOM 684 O O . ARG A 1 88 ? -3.657 3.466 -1.664 1.00 97.94 88 ARG A O 1
ATOM 691 N N . GLY A 1 89 ? -2.444 2.177 -3.043 1.00 98.31 89 GLY A N 1
ATOM 692 C CA . GLY A 1 89 ? -1.793 3.261 -3.774 1.00 98.31 89 GLY A CA 1
ATOM 693 C C . GLY A 1 89 ? -1.086 2.720 -5.006 1.00 98.31 89 GLY A C 1
ATOM 694 O O . GLY A 1 89 ? -0.512 1.630 -4.957 1.00 98.31 89 GLY A O 1
ATOM 695 N N . HIS A 1 90 ? -1.143 3.455 -6.112 1.00 98.44 90 HIS A N 1
ATOM 696 C CA . HIS A 1 90 ? -0.419 3.125 -7.335 1.00 98.44 90 HIS A CA 1
ATOM 697 C C . HIS A 1 90 ? 0.961 3.774 -7.295 1.00 98.44 90 HIS A C 1
ATOM 699 O O . HIS A 1 90 ? 1.087 4.990 -7.188 1.00 98.44 90 HIS A O 1
ATOM 705 N N . VAL A 1 91 ? 2.007 2.960 -7.343 1.00 98.31 91 VAL A N 1
ATOM 706 C CA . VAL A 1 91 ? 3.396 3.409 -7.312 1.00 98.31 91 VAL A CA 1
ATOM 707 C C . VAL A 1 91 ? 3.949 3.394 -8.725 1.00 98.31 91 VAL A C 1
ATOM 709 O O . VAL A 1 91 ? 3.876 2.366 -9.395 1.00 98.31 91 VAL A O 1
ATOM 712 N N . ILE A 1 92 ? 4.558 4.507 -9.135 1.00 97.31 92 ILE A N 1
ATOM 713 C CA . ILE A 1 92 ? 5.296 4.630 -10.391 1.00 97.31 92 ILE A CA 1
ATOM 714 C C . ILE A 1 92 ? 6.696 5.166 -10.087 1.00 97.31 92 ILE A C 1
ATOM 716 O O . ILE A 1 92 ? 6.857 6.255 -9.528 1.00 97.31 92 ILE A O 1
ATOM 720 N N . LYS A 1 93 ? 7.727 4.427 -10.498 1.00 95.75 93 LYS A N 1
ATOM 721 C CA . LYS A 1 93 ? 9.118 4.881 -10.468 1.00 95.75 93 LYS A CA 1
ATOM 722 C C . LYS A 1 93 ? 9.835 4.534 -11.770 1.00 95.75 93 LYS A C 1
ATOM 724 O O . LYS A 1 93 ? 9.886 3.378 -12.182 1.00 95.75 93 LYS A O 1
ATOM 729 N N . THR A 1 94 ? 10.425 5.551 -12.381 1.00 92.69 94 THR A N 1
ATOM 730 C CA . THR A 1 94 ? 11.320 5.478 -13.544 1.00 92.69 94 THR A CA 1
ATOM 731 C C . THR A 1 94 ? 12.572 6.316 -13.255 1.00 92.69 94 THR A C 1
ATOM 733 O O . THR A 1 94 ? 12.704 6.876 -12.166 1.00 92.69 94 THR A O 1
ATOM 736 N N . ASN A 1 95 ? 13.490 6.460 -14.216 1.00 86.75 95 ASN A N 1
ATOM 737 C CA . ASN A 1 95 ? 14.685 7.302 -14.043 1.00 86.75 95 ASN A CA 1
ATOM 738 C C . ASN A 1 95 ? 14.368 8.788 -13.763 1.00 86.75 95 ASN A C 1
ATOM 740 O O . ASN A 1 95 ? 15.198 9.478 -13.184 1.00 86.75 95 ASN A O 1
ATOM 744 N N . GLY A 1 96 ? 13.196 9.288 -14.176 1.00 87.25 96 GLY A N 1
ATOM 745 C CA . GLY A 1 96 ? 12.824 10.704 -14.035 1.00 87.25 96 GLY A CA 1
ATOM 746 C C . GLY A 1 96 ? 11.548 10.963 -13.235 1.00 87.25 96 GLY A C 1
ATOM 747 O O . GLY A 1 96 ? 11.202 12.117 -13.005 1.00 87.25 96 GLY A O 1
ATOM 748 N N . VAL A 1 97 ? 10.831 9.914 -12.829 1.00 90.62 97 VAL A N 1
ATOM 749 C CA . VAL A 1 97 ? 9.550 10.023 -12.120 1.00 90.62 97 VAL A CA 1
ATOM 750 C C . VAL A 1 97 ? 9.590 9.135 -10.887 1.00 90.62 97 VAL A C 1
ATOM 752 O O . VAL A 1 97 ? 10.021 7.989 -10.958 1.00 90.62 97 VAL A O 1
ATOM 755 N N . SER A 1 98 ? 9.126 9.661 -9.759 1.00 95.19 98 SER A N 1
ATOM 756 C CA . SER A 1 98 ? 8.946 8.924 -8.511 1.00 95.19 98 SER A CA 1
ATOM 757 C C . SER A 1 98 ? 7.670 9.444 -7.867 1.00 95.19 98 SER A C 1
ATOM 759 O O . SER A 1 98 ? 7.663 10.559 -7.356 1.00 95.19 98 SER A O 1
ATOM 761 N N . TYR A 1 99 ? 6.589 8.676 -7.963 1.00 95.69 99 TYR A N 1
ATOM 762 C CA . TYR A 1 99 ? 5.246 9.137 -7.624 1.00 95.69 99 TYR A CA 1
ATOM 763 C C . TYR A 1 99 ? 4.409 8.016 -7.004 1.00 95.69 99 TYR A C 1
ATOM 765 O O . TYR A 1 99 ? 4.522 6.852 -7.405 1.00 95.69 99 TYR A O 1
ATOM 773 N N . VAL A 1 100 ? 3.556 8.382 -6.049 1.00 97.69 100 VAL A N 1
ATOM 774 C CA . VAL A 1 100 ? 2.502 7.525 -5.508 1.00 97.69 100 VAL A CA 1
ATOM 775 C C . VAL A 1 100 ? 1.165 8.224 -5.749 1.00 97.69 100 VAL A C 1
ATOM 777 O O . VAL A 1 100 ? 0.891 9.282 -5.195 1.00 97.69 100 VAL A O 1
ATOM 780 N N . GLY A 1 101 ? 0.345 7.644 -6.619 1.00 95.81 101 GLY A N 1
ATOM 781 C CA . GLY A 1 101 ? -0.978 8.145 -6.978 1.00 95.81 101 GLY A CA 1
ATOM 782 C C . GLY A 1 101 ? -2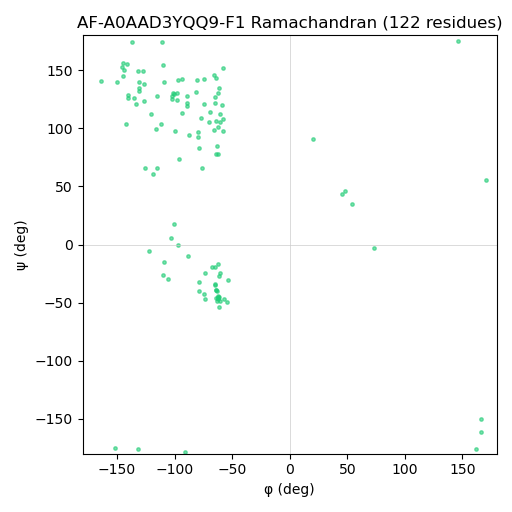.091 7.249 -6.466 1.00 95.81 101 GLY A C 1
ATOM 783 O O . GLY A 1 101 ? -1.838 6.173 -5.924 1.00 95.81 101 GLY A O 1
ATOM 784 N N . ASP A 1 102 ? -3.336 7.697 -6.647 1.00 96.31 102 ASP A N 1
ATOM 785 C CA . ASP A 1 102 ? -4.536 6.953 -6.244 1.00 96.31 102 ASP A CA 1
ATOM 786 C C . ASP A 1 102 ? -4.403 6.362 -4.830 1.00 96.31 102 ASP A C 1
ATOM 788 O O . ASP A 1 102 ? -4.721 5.195 -4.568 1.00 96.31 102 ASP A O 1
ATOM 792 N N . LEU A 1 103 ? -3.869 7.180 -3.925 1.00 96.62 103 LEU A N 1
ATOM 793 C CA . LEU A 1 103 ? -3.550 6.809 -2.560 1.00 96.62 103 LEU A CA 1
ATOM 794 C C . LEU A 1 103 ? -4.805 6.870 -1.691 1.00 96.62 103 LEU A C 1
ATOM 796 O O . LEU A 1 103 ? -5.536 7.860 -1.717 1.00 96.62 103 LEU A O 1
ATOM 800 N N . ALA A 1 104 ? -5.066 5.819 -0.918 1.00 96.69 104 ALA A N 1
ATOM 801 C CA . ALA A 1 104 ? -6.189 5.796 0.007 1.00 96.69 104 ALA A CA 1
ATOM 802 C C . ALA A 1 104 ? -5.927 4.934 1.248 1.00 96.69 104 ALA A C 1
ATOM 804 O O . ALA A 1 104 ? -5.420 3.812 1.156 1.00 96.69 104 ALA A O 1
ATOM 805 N N . ALA A 1 105 ? -6.389 5.446 2.392 1.00 96.56 105 ALA A N 1
ATOM 806 C CA . ALA A 1 105 ? -6.653 4.702 3.618 1.00 96.56 105 ALA A CA 1
ATOM 807 C C . ALA A 1 105 ? -8.164 4.684 3.866 1.00 96.56 105 ALA A C 1
ATOM 809 O O . ALA A 1 105 ? -8.756 5.679 4.279 1.00 96.56 105 ALA A O 1
ATOM 810 N N . LEU A 1 106 ? -8.794 3.550 3.584 1.00 96.56 106 LEU A N 1
ATOM 811 C CA . LEU A 1 106 ? -10.240 3.369 3.648 1.00 96.56 106 LEU A CA 1
ATOM 812 C C . LEU A 1 106 ? -10.597 2.721 4.985 1.00 96.56 106 LEU A C 1
ATOM 814 O O . LEU A 1 106 ? -10.079 1.648 5.276 1.00 96.56 106 LEU A O 1
ATOM 818 N N . LEU A 1 107 ? -11.474 3.327 5.788 1.00 96.94 107 LEU A N 1
ATOM 819 C CA . LEU A 1 107 ? -11.929 2.722 7.048 1.00 96.94 107 LEU A CA 1
ATOM 820 C C . LEU A 1 107 ? -12.591 1.363 6.780 1.00 96.94 107 LEU A C 1
ATOM 822 O O . LEU A 1 107 ? -13.562 1.285 6.026 1.00 96.94 107 LEU A O 1
ATOM 826 N N . SER A 1 108 ? -12.044 0.299 7.369 1.00 93.81 108 SER A N 1
ATOM 827 C CA . SER A 1 108 ? -12.286 -1.091 6.954 1.00 93.81 108 SER A CA 1
ATOM 828 C C . SER A 1 108 ? -13.741 -1.561 7.044 1.00 93.81 108 SER A C 1
ATOM 830 O O . SER A 1 108 ? -14.125 -2.459 6.295 1.00 93.81 108 SER A O 1
ATOM 832 N N . ASP A 1 109 ? -14.534 -0.976 7.938 1.00 91.69 109 ASP A N 1
ATOM 833 C CA . ASP A 1 109 ? -15.923 -1.325 8.258 1.00 91.69 109 ASP A CA 1
ATOM 834 C C . ASP A 1 109 ? -16.956 -0.399 7.593 1.00 91.69 109 ASP A C 1
ATOM 836 O O . ASP A 1 109 ? -18.119 -0.358 7.991 1.00 91.69 109 ASP A O 1
ATOM 840 N N . THR A 1 110 ? -16.542 0.344 6.566 1.00 96.12 110 THR A N 1
ATOM 841 C CA . THR A 1 110 ? -17.402 1.299 5.860 1.00 96.12 110 THR A CA 1
ATOM 842 C C . THR A 1 110 ? -17.742 0.840 4.446 1.00 96.12 110 THR A C 1
ATOM 844 O O . THR A 1 110 ? -16.950 0.161 3.788 1.00 96.12 110 THR A O 1
ATOM 847 N N . GLU A 1 111 ? -18.881 1.308 3.927 1.00 95.56 111 GLU A N 1
ATOM 848 C CA . GLU A 1 111 ? -19.265 1.129 2.516 1.00 95.56 111 GLU A CA 1
ATOM 849 C C . GLU A 1 111 ? -18.174 1.630 1.557 1.00 95.56 111 GLU A C 1
ATOM 851 O O . GLU A 1 111 ? -17.980 1.074 0.479 1.00 95.56 111 GLU A O 1
ATOM 856 N N . MET A 1 112 ? -17.403 2.643 1.967 1.00 93.56 112 MET A N 1
ATOM 857 C CA . MET A 1 112 ? -16.283 3.149 1.179 1.00 93.56 112 MET A CA 1
ATOM 858 C C . MET A 1 112 ? -15.221 2.066 0.963 1.00 93.56 112 MET A C 1
ATOM 860 O O . MET A 1 112 ? -14.773 1.876 -0.160 1.00 93.56 112 MET A O 1
ATOM 864 N N . ALA A 1 113 ? -14.854 1.311 2.001 1.00 94.62 113 ALA A N 1
ATOM 865 C CA . ALA A 1 113 ? -13.915 0.197 1.875 1.00 94.62 113 ALA A CA 1
ATOM 866 C C . ALA A 1 113 ? -14.520 -1.039 1.185 1.00 94.62 113 ALA A C 1
ATOM 868 O O . ALA A 1 113 ? 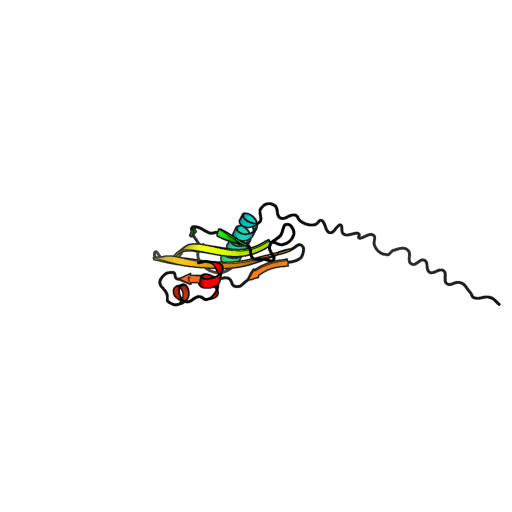-13.784 -1.865 0.638 1.00 94.62 113 ALA A O 1
ATOM 869 N N . GLU A 1 114 ? -15.842 -1.205 1.230 1.00 95.44 114 GLU A N 1
ATOM 870 C CA . GLU A 1 114 ? -16.544 -2.300 0.557 1.00 95.44 114 GLU A CA 1
ATOM 871 C C . GLU A 1 114 ? -16.601 -2.095 -0.963 1.00 95.44 114 GLU A C 1
ATOM 873 O O . GLU A 1 114 ? -16.263 -3.007 -1.731 1.00 95.44 114 GLU A O 1
ATOM 878 N N . TYR A 1 115 ? -16.973 -0.887 -1.389 1.00 96.25 115 TYR A N 1
ATOM 879 C CA . TYR A 1 115 ? -17.274 -0.550 -2.780 1.00 96.25 115 TYR A CA 1
ATOM 880 C C . TYR A 1 115 ? -16.163 0.218 -3.501 1.00 96.25 115 TYR A C 1
ATOM 882 O O . TYR A 1 115 ? -16.348 0.599 -4.658 1.00 96.25 115 TYR A O 1
ATOM 890 N N . ASP A 1 116 ? -14.997 0.415 -2.880 1.00 97.31 116 ASP A N 1
ATOM 891 C CA . ASP A 1 116 ? -13.874 1.064 -3.551 1.00 97.31 116 ASP A CA 1
ATOM 892 C C . ASP A 1 116 ? -13.433 0.275 -4.794 1.00 97.31 116 ASP A C 1
ATOM 894 O O . ASP A 1 116 ? -12.922 -0.847 -4.725 1.00 97.31 116 ASP A O 1
ATOM 898 N N . ILE A 1 117 ? -13.650 0.886 -5.958 1.00 97.25 117 ILE A N 1
ATOM 899 C CA . ILE A 1 117 ? -13.468 0.247 -7.263 1.00 97.25 117 ILE A CA 1
ATOM 900 C C . ILE A 1 117 ? -12.006 -0.148 -7.483 1.00 97.25 117 ILE A C 1
ATOM 902 O O . ILE A 1 117 ? -11.728 -1.223 -8.015 1.00 97.25 117 ILE A O 1
ATOM 906 N N . LEU A 1 118 ? -11.063 0.702 -7.074 1.00 97.00 118 LEU A N 1
ATOM 907 C CA . LEU A 1 118 ? -9.639 0.478 -7.309 1.00 97.00 118 LEU A CA 1
ATOM 908 C C . LEU A 1 118 ? -9.101 -0.619 -6.383 1.00 97.00 118 LEU A C 1
ATOM 910 O O . LEU A 1 118 ? -8.404 -1.521 -6.842 1.00 97.00 118 LEU A O 1
ATOM 914 N N . TYR A 1 119 ? -9.494 -0.618 -5.111 1.00 95.81 119 TYR A N 1
ATOM 915 C CA . TYR A 1 119 ? -9.155 -1.674 -4.165 1.00 95.81 119 TYR A CA 1
ATOM 916 C C . TYR A 1 119 ? -9.750 -3.011 -4.616 1.00 95.81 119 TYR A C 1
ATOM 918 O O . TYR A 1 119 ? -9.057 -4.023 -4.642 1.00 95.81 119 TYR A O 1
ATOM 926 N N . ASN A 1 120 ? -11.012 -3.034 -5.045 1.00 95.62 120 ASN A N 1
ATOM 927 C CA . ASN A 1 120 ? -11.647 -4.259 -5.531 1.00 95.62 120 ASN A CA 1
ATOM 928 C C . ASN A 1 120 ? -10.997 -4.800 -6.809 1.00 95.62 120 ASN A C 1
ATOM 930 O O . ASN A 1 120 ? -10.935 -6.011 -6.990 1.00 95.62 120 ASN A O 1
ATOM 934 N N . LYS A 1 121 ? -10.505 -3.919 -7.684 1.00 96.69 121 LYS A N 1
ATOM 935 C CA . LYS A 1 121 ? -9.862 -4.312 -8.940 1.00 96.69 121 LYS A CA 1
ATOM 936 C C . LYS A 1 121 ? -8.420 -4.783 -8.759 1.00 96.69 121 LYS A C 1
ATOM 938 O O . LYS A 1 121 ? -8.001 -5.701 -9.456 1.00 96.69 121 LYS A O 1
ATOM 943 N N . TYR A 1 122 ? -7.656 -4.121 -7.893 1.00 96.00 122 TYR A N 1
ATOM 944 C CA . TYR A 1 122 ? -6.213 -4.341 -7.794 1.00 96.00 122 TYR A CA 1
ATOM 945 C C . TYR A 1 122 ? -5.798 -5.041 -6.499 1.00 96.00 122 TYR A C 1
ATOM 947 O O . TYR A 1 122 ? -4.792 -5.741 -6.493 1.00 96.00 122 TYR A O 1
ATOM 955 N N . CYS A 1 123 ? -6.556 -4.915 -5.408 1.00 92.50 123 CYS A N 1
ATOM 956 C CA . CYS A 1 123 ? -6.165 -5.399 -4.082 1.00 92.50 123 CYS A CA 1
ATOM 957 C C . CYS A 1 123 ? -6.885 -6.673 -3.620 1.00 92.50 123 CYS A C 1
ATOM 959 O O . CYS A 1 123 ? -6.254 -7.460 -2.908 1.00 92.50 123 CYS A O 1
ATOM 961 N N . LYS A 1 124 ? -8.123 -6.922 -4.058 1.00 87.38 124 LYS A N 1
ATOM 962 C CA . LYS A 1 124 ? -8.776 -8.241 -3.928 1.00 87.38 124 LYS A CA 1
ATOM 963 C C . LYS A 1 124 ? -8.258 -9.230 -4.978 1.00 87.38 124 LYS A C 1
ATOM 965 O O . LYS A 1 124 ? -8.455 -10.440 -4.757 1.00 87.38 124 LYS A O 1
#

Mean predicted aligned error: 10.19 Å

Secondary structure (DSSP, 8-state):
-------------------------SSHHHHHHHHHHHHTT-SSSPPEEEEEEEEEE-TT--SS-EEEEEEEEEEEEETTEEEEEEEEEEEEE-SS-EEEEEEEEEETTSHHHHH-HHHHHHT-